Protein AF-A0ABD5X4F7-F1 (afdb_monomer_lite)

Sequence (57 aa):
MSEYTVSGRWQARDGWQTFEKELNAENEDVAVEHVYAEFGSKHGLKRPQVEVEEVAQ

Radius of gyration: 10.88 Å; chains: 1; bounding box: 22×16×28 Å

pLDDT: mean 97.79, std 1.63, range [89.69, 98.75]

InterPro domains:
  IPR023573 Large ribosomal subunit protein eL20 domain [PF01775] (1-56)
  IPR028877 Large ribosomal subunit protein eL20 [MF_00273] (1-55)

Organism: NCBI:txid869890

Structure (mmCIF, N/CA/C/O backbone):
data_AF-A0ABD5X4F7-F1
#
_entry.id   AF-A0ABD5X4F7-F1
#
loop_
_atom_site.group_PDB
_atom_site.id
_atom_site.type_symbol
_atom_site.label_atom_id
_atom_site.label_alt_id
_atom_site.label_comp_id
_atom_site.label_asym_id
_atom_site.label_entity_id
_atom_site.label_seq_id
_atom_site.pdbx_PDB_ins_code
_atom_site.Cartn_x
_atom_site.Cartn_y
_atom_site.Cartn_z
_atom_site.occupancy
_atom_site.B_iso_or_equiv
_atom_site.auth_seq_id
_atom_site.auth_comp_id
_atom_site.auth_asym_id
_atom_site.auth_atom_id
_atom_site.pdbx_PDB_model_num
ATOM 1 N N . MET A 1 1 ? -6.052 6.011 16.656 1.00 89.69 1 MET A N 1
ATOM 2 C CA . MET A 1 1 ? -5.137 5.225 15.812 1.00 89.69 1 MET A CA 1
ATOM 3 C C . MET A 1 1 ? -5.451 3.767 16.032 1.00 89.69 1 MET A C 1
ATOM 5 O O . MET A 1 1 ? -5.656 3.381 17.180 1.00 89.69 1 MET A O 1
ATOM 9 N N . SER A 1 2 ? -5.525 3.029 14.935 1.00 96.75 2 SER A N 1
ATOM 10 C CA . SER A 1 2 ? -5.716 1.581 14.901 1.00 96.75 2 SER A CA 1
ATOM 11 C C . SER A 1 2 ? -4.567 0.961 14.113 1.00 96.75 2 SER A C 1
ATOM 13 O O . SER A 1 2 ? -3.959 1.642 13.282 1.00 96.75 2 SER A O 1
ATOM 15 N N . GLU A 1 3 ? -4.289 -0.307 14.380 1.00 98.31 3 GLU A N 1
ATOM 16 C CA . GLU A 1 3 ? -3.415 -1.121 13.543 1.00 98.31 3 GLU A CA 1
ATOM 17 C C . GLU A 1 3 ? -4.174 -1.553 12.284 1.00 98.31 3 GLU A C 1
ATOM 19 O O . GLU A 1 3 ? -5.382 -1.771 12.339 1.00 98.31 3 GLU A O 1
ATOM 24 N N . TYR A 1 4 ? -3.473 -1.605 11.157 1.00 98.62 4 TYR A N 1
ATOM 25 C CA . TYR A 1 4 ? -3.980 -2.075 9.876 1.00 98.62 4 TYR A CA 1
ATOM 26 C C . TYR A 1 4 ? -2.931 -2.960 9.214 1.00 98.62 4 TYR A C 1
ATOM 28 O O . TYR A 1 4 ? -1.735 -2.662 9.275 1.00 98.62 4 TYR A O 1
ATOM 36 N N . THR A 1 5 ? -3.393 -3.992 8.519 1.00 98.69 5 THR A N 1
ATOM 37 C CA . THR A 1 5 ? -2.598 -4.793 7.590 1.00 98.69 5 THR A CA 1
ATOM 38 C C . THR A 1 5 ? -2.982 -4.409 6.169 1.00 98.69 5 THR A C 1
ATOM 40 O O . THR A 1 5 ? -4.129 -4.580 5.765 1.00 98.69 5 THR A O 1
ATOM 43 N N . VAL A 1 6 ? -2.029 -3.875 5.408 1.00 98.75 6 VAL A N 1
ATOM 44 C CA . VAL A 1 6 ? -2.207 -3.524 3.994 1.00 98.75 6 VAL A CA 1
ATOM 45 C C . VAL A 1 6 ? -1.419 -4.503 3.138 1.00 98.75 6 VAL A C 1
ATOM 47 O O . VAL A 1 6 ? -0.214 -4.673 3.343 1.00 98.75 6 VAL A O 1
ATOM 50 N N . SER A 1 7 ? -2.073 -5.116 2.158 1.00 98.75 7 SER A N 1
ATOM 51 C CA . SER A 1 7 ? -1.447 -6.056 1.231 1.00 98.75 7 SER A CA 1
ATOM 52 C C . SER A 1 7 ? -1.644 -5.628 -0.223 1.00 98.75 7 SER A C 1
ATOM 54 O O . SER A 1 7 ? -2.527 -4.838 -0.573 1.00 98.75 7 SER A O 1
ATOM 56 N N . GLY A 1 8 ? -0.759 -6.111 -1.086 1.00 98.69 8 GLY A N 1
ATOM 57 C CA . GLY A 1 8 ? -0.818 -5.824 -2.510 1.00 98.69 8 GLY A CA 1
ATOM 58 C C . GLY A 1 8 ? 0.470 -6.195 -3.218 1.00 98.69 8 GLY A C 1
ATOM 59 O O . GLY A 1 8 ? 1.179 -7.118 -2.814 1.00 98.69 8 GLY A O 1
ATOM 60 N N . ARG A 1 9 ? 0.804 -5.460 -4.279 1.00 98.62 9 ARG A N 1
ATOM 61 C CA . ARG A 1 9 ? 1.984 -5.719 -5.107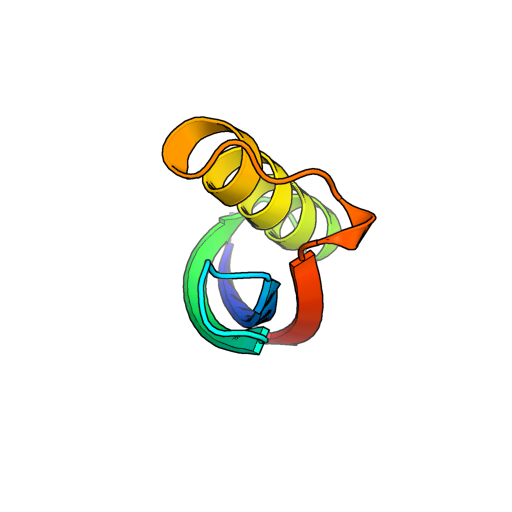 1.00 98.62 9 ARG A CA 1
ATOM 62 C C . ARG A 1 9 ? 2.701 -4.449 -5.543 1.00 98.62 9 ARG A C 1
ATOM 64 O O . ARG A 1 9 ? 2.109 -3.384 -5.667 1.00 98.62 9 ARG A O 1
ATOM 71 N N . TRP A 1 10 ? 3.993 -4.561 -5.819 1.00 98.56 10 TRP A N 1
ATOM 72 C CA . TRP A 1 10 ? 4.832 -3.454 -6.270 1.00 98.56 10 TRP A CA 1
ATOM 73 C C . TRP A 1 10 ? 5.761 -3.878 -7.409 1.00 98.56 10 TRP A C 1
ATOM 75 O O . TRP A 1 10 ? 6.139 -5.045 -7.526 1.00 98.56 10 TRP A O 1
ATOM 85 N N . GLN A 1 11 ? 6.120 -2.930 -8.275 1.00 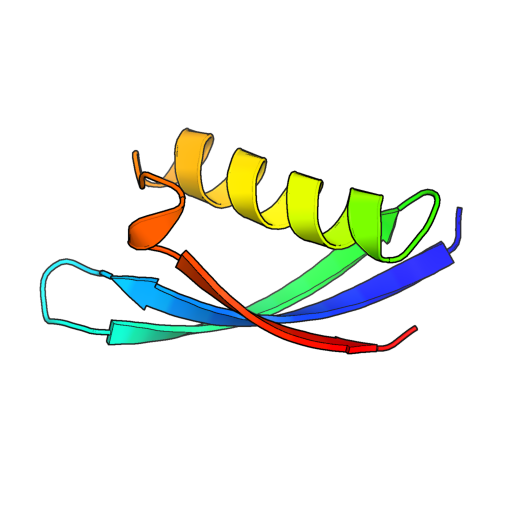97.94 11 GLN A N 1
ATOM 86 C CA . GLN A 1 11 ? 6.970 -3.172 -9.436 1.00 97.94 11 GLN A CA 1
ATOM 87 C C . GLN A 1 11 ? 8.449 -3.141 -9.032 1.00 97.94 11 GLN A C 1
ATOM 89 O O . GLN A 1 11 ? 9.087 -2.087 -8.996 1.00 97.94 11 GLN A O 1
ATOM 94 N N . ALA A 1 12 ? 9.002 -4.314 -8.743 1.00 95.81 12 ALA A N 1
ATOM 95 C CA . ALA A 1 12 ? 10.425 -4.498 -8.517 1.00 95.81 12 ALA A CA 1
ATOM 96 C C . ALA A 1 12 ? 11.200 -4.572 -9.843 1.00 95.81 12 ALA A C 1
ATOM 98 O O . ALA A 1 12 ? 10.637 -4.545 -10.940 1.00 95.81 12 ALA A O 1
ATOM 99 N N . ARG A 1 13 ? 12.528 -4.705 -9.741 1.00 93.12 13 ARG A N 1
ATOM 100 C CA . ARG A 1 13 ? 13.423 -4.824 -10.902 1.00 93.12 13 ARG A CA 1
ATOM 101 C C . ARG A 1 13 ? 13.047 -5.988 -11.827 1.00 93.12 13 ARG A C 1
ATOM 103 O O . ARG A 1 13 ? 13.071 -5.816 -13.040 1.00 93.12 13 ARG A O 1
ATOM 110 N N . ASP A 1 14 ? 12.696 -7.134 -11.249 1.00 94.62 14 ASP A N 1
ATOM 111 C CA . ASP A 1 14 ? 12.441 -8.382 -11.983 1.00 94.62 14 ASP A CA 1
ATOM 112 C C . ASP A 1 14 ? 10.940 -8.668 -12.178 1.00 94.62 14 ASP A C 1
ATOM 114 O O . ASP A 1 14 ? 10.552 -9.779 -12.532 1.00 94.62 14 ASP A O 1
ATOM 118 N N . GLY A 1 15 ? 10.086 -7.661 -11.959 1.00 96.25 15 GLY A N 1
ATOM 119 C CA . GLY A 1 15 ? 8.637 -7.756 -12.134 1.00 96.25 15 GLY A CA 1
ATOM 120 C C . GLY A 1 15 ? 7.848 -7.409 -10.875 1.00 96.25 15 GLY A C 1
ATOM 121 O O . GLY A 1 15 ? 8.372 -6.826 -9.927 1.00 96.25 15 GLY A O 1
ATOM 122 N N . TRP A 1 16 ? 6.561 -7.748 -10.887 1.00 98.00 16 TRP A N 1
ATOM 123 C CA . TRP A 1 16 ? 5.669 -7.518 -9.753 1.00 98.00 16 TRP A CA 1
ATOM 124 C C . TRP A 1 16 ? 5.974 -8.484 -8.606 1.00 98.00 16 TRP A C 1
ATOM 126 O O . TRP A 1 16 ? 6.094 -9.688 -8.824 1.00 98.00 16 TRP A O 1
ATOM 136 N N . GLN A 1 17 ? 6.071 -7.955 -7.388 1.00 98.25 17 GLN A N 1
ATOM 137 C CA . GLN A 1 17 ? 6.230 -8.725 -6.154 1.00 98.25 17 GLN A CA 1
ATOM 138 C C . GLN A 1 17 ? 5.135 -8.351 -5.166 1.00 98.25 17 GLN A C 1
ATOM 140 O O . GLN A 1 17 ? 4.730 -7.192 -5.117 1.00 98.25 17 GLN A O 1
ATOM 145 N N . THR A 1 18 ? 4.671 -9.312 -4.376 1.00 98.44 18 THR A N 1
ATOM 146 C CA . THR A 1 18 ? 3.669 -9.068 -3.338 1.00 98.44 18 THR A CA 1
ATOM 147 C C . THR A 1 18 ? 4.297 -8.445 -2.095 1.00 98.44 18 THR A C 1
ATOM 149 O O . THR A 1 18 ? 5.488 -8.622 -1.826 1.00 98.44 18 THR A O 1
ATOM 152 N N . PHE A 1 19 ? 3.496 -7.722 -1.323 1.00 98.44 19 PHE A N 1
ATOM 153 C CA . PHE A 1 19 ? 3.862 -7.237 -0.000 1.00 98.44 19 PHE A CA 1
ATOM 154 C C . PHE A 1 19 ? 2.691 -7.384 0.970 1.00 98.44 19 PHE A C 1
ATOM 156 O O . PHE A 1 19 ? 1.530 -7.419 0.567 1.00 98.44 19 PHE A O 1
ATOM 163 N N . GLU A 1 20 ? 3.034 -7.410 2.251 1.00 98.56 20 GLU A N 1
ATOM 164 C CA . GLU A 1 20 ? 2.120 -7.255 3.376 1.00 98.56 20 GLU A CA 1
ATOM 165 C C . GLU A 1 20 ? 2.785 -6.309 4.375 1.00 98.56 20 GLU A C 1
ATOM 167 O O . GLU A 1 20 ? 4.006 -6.363 4.582 1.00 98.56 20 GLU A O 1
ATOM 172 N N . LYS A 1 21 ? 2.008 -5.384 4.935 1.00 98.12 21 LYS A N 1
ATOM 173 C CA . LYS A 1 21 ? 2.521 -4.353 5.825 1.00 98.12 21 LYS A 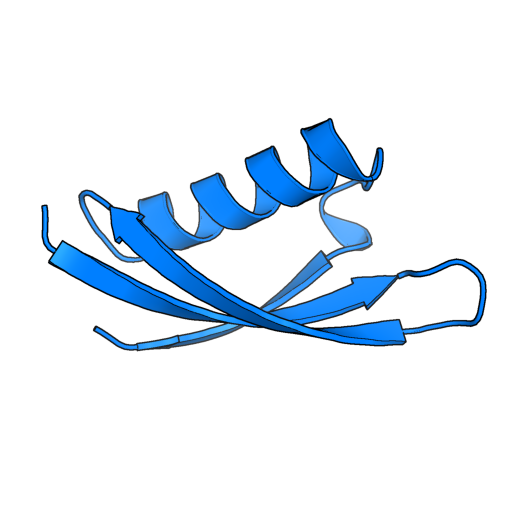CA 1
ATOM 174 C C . LYS A 1 21 ? 1.553 -4.073 6.963 1.00 98.12 21 LYS A C 1
ATOM 176 O O . LYS A 1 21 ? 0.465 -3.559 6.735 1.00 98.12 21 LYS A O 1
ATOM 181 N N . GLU A 1 22 ? 2.020 -4.309 8.180 1.00 98.50 22 GLU A N 1
ATOM 182 C CA . GLU A 1 22 ? 1.371 -3.852 9.407 1.00 98.50 22 GLU A CA 1
ATOM 183 C C . GLU A 1 22 ? 1.820 -2.419 9.733 1.00 98.50 22 GLU A C 1
ATOM 185 O O . GLU A 1 22 ? 3.020 -2.106 9.729 1.00 98.50 22 GLU A O 1
ATOM 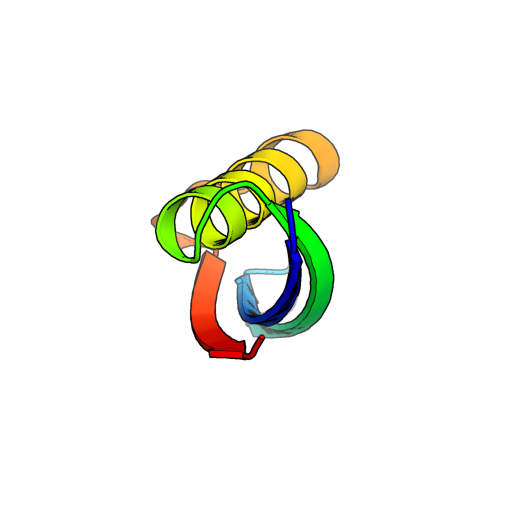190 N N . LEU A 1 23 ? 0.863 -1.525 9.982 1.00 98.06 23 LEU A N 1
ATOM 191 C CA . LEU A 1 23 ? 1.120 -0.135 10.356 1.00 98.06 23 LEU A CA 1
ATOM 192 C C . LEU A 1 23 ? -0.031 0.458 11.172 1.00 98.06 23 LEU A C 1
ATOM 194 O O . LEU A 1 23 ? -1.160 -0.016 11.126 1.00 98.06 23 LEU A O 1
ATOM 198 N N . ASN A 1 24 ? 0.251 1.539 11.899 1.00 98.19 24 ASN A N 1
ATOM 199 C CA . ASN A 1 24 ? -0.778 2.302 12.601 1.00 98.19 24 ASN A CA 1
ATOM 200 C C . ASN A 1 24 ? -1.228 3.500 11.759 1.00 98.19 24 ASN A C 1
ATOM 202 O O . ASN A 1 24 ? -0.387 4.249 11.262 1.00 98.19 24 ASN A O 1
ATOM 206 N N . ALA A 1 25 ? -2.541 3.708 11.652 1.00 98.25 25 ALA A N 1
ATOM 207 C CA . ALA A 1 25 ? -3.135 4.820 10.912 1.00 98.25 25 ALA A CA 1
ATOM 208 C C . ALA A 1 25 ? -4.392 5.373 11.605 1.00 98.25 25 ALA A C 1
ATOM 210 O O . ALA A 1 25 ? -4.944 4.783 12.542 1.00 98.25 25 ALA A O 1
ATOM 211 N N . GLU A 1 26 ? -4.845 6.547 11.161 1.00 98.38 26 GLU A N 1
ATOM 212 C CA . GLU A 1 26 ? -6.098 7.150 11.633 1.00 98.38 26 GLU A CA 1
ATOM 213 C C . GLU A 1 26 ? -7.337 6.464 11.041 1.00 98.38 26 GLU A C 1
ATOM 215 O O . GLU A 1 26 ? -8.353 6.354 11.723 1.00 98.38 26 GLU A O 1
ATOM 220 N N . ASN A 1 27 ? -7.238 5.986 9.800 1.00 98.25 27 ASN A N 1
ATOM 221 C CA . ASN A 1 27 ? -8.260 5.247 9.059 1.00 98.25 27 ASN A CA 1
ATOM 222 C C . ASN A 1 27 ? -7.605 4.462 7.899 1.00 98.25 27 ASN A C 1
ATOM 224 O O . ASN A 1 27 ? -6.396 4.580 7.680 1.00 98.25 27 ASN A O 1
ATOM 228 N N . GLU A 1 28 ? -8.406 3.689 7.162 1.00 98.19 28 GLU A N 1
ATOM 229 C CA . GLU A 1 28 ? -7.981 2.895 5.999 1.00 98.19 28 GLU A CA 1
ATOM 230 C C . GLU A 1 28 ? -7.309 3.741 4.899 1.00 98.19 28 GLU A C 1
ATOM 232 O O . GLU A 1 28 ? -6.224 3.391 4.436 1.00 98.19 28 GLU A O 1
ATOM 237 N N . ASP A 1 29 ? -7.873 4.899 4.539 1.00 98.50 29 ASP A N 1
ATOM 238 C CA . ASP A 1 29 ? -7.292 5.781 3.513 1.00 98.50 29 ASP A CA 1
ATOM 239 C C . ASP A 1 29 ? -5.885 6.260 3.908 1.00 98.50 29 ASP A C 1
ATOM 241 O O . ASP A 1 29 ? -4.953 6.269 3.101 1.00 98.50 29 ASP A O 1
ATOM 245 N N . VAL A 1 30 ? -5.699 6.624 5.181 1.00 98.62 30 VAL A N 1
ATOM 246 C CA . VAL A 1 30 ? -4.396 7.036 5.720 1.00 98.62 30 VAL A CA 1
ATOM 247 C C . VAL A 1 30 ? -3.417 5.857 5.750 1.00 98.62 30 VAL A C 1
ATOM 249 O O . VAL A 1 30 ? -2.226 6.055 5.503 1.00 98.62 30 VAL A O 1
ATOM 252 N N . ALA A 1 31 ? -3.890 4.628 5.983 1.00 98.69 31 ALA A N 1
ATOM 253 C CA . ALA A 1 31 ? -3.050 3.434 5.910 1.00 98.69 31 ALA A CA 1
ATOM 254 C C . ALA A 1 31 ? -2.497 3.210 4.492 1.00 98.69 31 ALA A C 1
ATOM 256 O O . ALA A 1 31 ? -1.297 2.984 4.315 1.00 98.69 31 ALA A O 1
ATOM 257 N N . VAL A 1 32 ? -3.345 3.367 3.474 1.00 98.69 32 VAL A N 1
ATOM 258 C CA . VAL A 1 32 ? -2.950 3.300 2.059 1.00 98.69 32 VAL A CA 1
ATOM 259 C C . VAL A 1 32 ? -1.937 4.395 1.705 1.00 98.69 32 VAL A C 1
ATOM 261 O O . VAL A 1 32 ? -0.927 4.135 1.045 1.00 98.69 32 VAL A O 1
ATOM 264 N N . GLU A 1 33 ? -2.152 5.623 2.175 1.00 98.69 33 GLU A N 1
ATOM 265 C CA . GLU A 1 33 ? -1.222 6.731 1.936 1.00 98.69 33 GLU A CA 1
ATOM 266 C C . GLU A 1 33 ? 0.150 6.502 2.592 1.00 98.69 33 GLU A C 1
ATOM 268 O O . GLU A 1 33 ? 1.181 6.817 1.986 1.00 98.69 33 GLU A O 1
ATOM 273 N N . HIS A 1 34 ? 0.196 5.884 3.778 1.00 98.50 34 HIS A N 1
ATOM 274 C CA . HIS A 1 34 ? 1.455 5.462 4.394 1.00 98.50 34 HIS A CA 1
ATOM 275 C C . HIS A 1 34 ? 2.213 4.455 3.526 1.00 98.50 34 HIS A C 1
ATOM 277 O O . HIS A 1 34 ? 3.425 4.609 3.351 1.00 98.50 34 HIS A O 1
ATOM 283 N N . VAL A 1 35 ? 1.519 3.479 2.932 1.00 98.69 35 VAL A N 1
ATOM 284 C CA . VAL A 1 35 ? 2.127 2.520 1.997 1.00 98.69 35 VAL A CA 1
ATOM 285 C C . VAL A 1 35 ? 2.732 3.248 0.797 1.00 98.69 35 VAL A C 1
ATOM 287 O O . VAL A 1 35 ? 3.918 3.070 0.509 1.00 98.69 35 VAL A O 1
ATOM 290 N N . TYR A 1 36 ? 1.986 4.135 0.131 1.00 98.69 36 TYR A N 1
ATOM 291 C CA . TYR A 1 36 ? 2.527 4.888 -1.006 1.00 98.69 36 TYR A CA 1
ATOM 292 C C . TYR A 1 36 ? 3.745 5.742 -0.629 1.00 98.69 36 TYR A C 1
ATOM 294 O O . TYR A 1 36 ? 4.720 5.793 -1.384 1.00 98.69 36 TYR A O 1
ATOM 302 N N . ALA A 1 37 ? 3.721 6.397 0.534 1.00 98.62 37 ALA A N 1
ATOM 303 C CA . ALA A 1 37 ? 4.841 7.199 1.017 1.00 98.62 37 ALA A CA 1
ATOM 304 C C . ALA A 1 37 ? 6.073 6.341 1.360 1.00 98.62 37 ALA A C 1
ATOM 306 O O . ALA A 1 37 ? 7.204 6.712 1.024 1.00 98.62 37 ALA A O 1
ATOM 307 N N . GLU A 1 38 ? 5.885 5.181 1.994 1.00 98.25 38 GLU A N 1
ATOM 308 C CA . GLU A 1 38 ? 6.975 4.265 2.341 1.00 98.25 38 GLU A CA 1
ATOM 309 C C . GLU A 1 38 ? 7.639 3.697 1.081 1.00 98.25 38 GLU A C 1
ATOM 311 O O . GLU A 1 38 ? 8.861 3.784 0.936 1.00 98.25 38 GLU A O 1
ATOM 316 N N . PHE A 1 39 ? 6.853 3.188 0.129 1.00 98.31 39 PHE A N 1
ATOM 317 C CA . PHE A 1 39 ? 7.390 2.652 -1.123 1.00 98.31 39 PHE A CA 1
ATOM 318 C C . PHE A 1 39 ? 8.037 3.737 -1.994 1.00 98.31 39 PHE A C 1
ATOM 320 O O . PHE A 1 39 ? 9.098 3.511 -2.583 1.00 98.31 39 PHE A O 1
ATOM 327 N N . GLY A 1 40 ? 7.461 4.941 -2.028 1.00 98.25 40 GLY A N 1
ATOM 328 C CA . GLY A 1 40 ? 8.063 6.084 -2.711 1.00 98.25 40 GLY A CA 1
ATOM 329 C C . GLY A 1 40 ? 9.406 6.497 -2.103 1.00 98.25 40 GLY A C 1
ATOM 330 O O . GLY A 1 40 ? 10.373 6.704 -2.833 1.00 98.25 40 GLY A O 1
ATOM 331 N N . SER A 1 41 ? 9.501 6.570 -0.773 1.00 98.19 41 SER A N 1
ATOM 332 C CA . SER A 1 41 ? 10.720 7.014 -0.079 1.00 98.19 41 SER A CA 1
ATOM 333 C C . SER A 1 41 ? 11.840 5.972 -0.068 1.00 98.19 41 SER A C 1
ATOM 335 O O . SER A 1 41 ? 13.001 6.329 -0.266 1.00 98.19 41 SER A O 1
ATOM 337 N N . LYS A 1 42 ? 11.520 4.690 0.141 1.00 96.56 42 LYS A N 1
ATOM 338 C CA . LYS A 1 42 ? 12.522 3.616 0.245 1.00 96.56 42 LYS A CA 1
ATOM 339 C C . LYS A 1 42 ? 12.945 3.043 -1.101 1.00 96.56 42 LYS A C 1
ATOM 341 O O . LYS A 1 42 ? 14.098 2.646 -1.255 1.00 96.56 42 LYS A O 1
ATOM 346 N N . HIS A 1 43 ? 12.023 2.980 -2.059 1.00 95.88 43 HIS A N 1
ATOM 347 C CA . HIS A 1 43 ? 12.233 2.278 -3.326 1.00 95.88 43 HIS A CA 1
ATOM 348 C C . HIS A 1 43 ? 12.140 3.197 -4.551 1.00 95.88 43 HIS A C 1
ATOM 350 O O . HIS A 1 43 ? 12.398 2.746 -5.665 1.00 95.88 43 HIS A O 1
ATOM 356 N N . GLY A 1 44 ? 11.806 4.482 -4.372 1.00 97.31 44 GLY A N 1
ATOM 357 C CA . GLY A 1 44 ? 11.681 5.438 -5.476 1.00 97.31 44 GLY A CA 1
ATOM 358 C C . GLY A 1 44 ? 10.496 5.151 -6.402 1.00 97.31 44 GLY A C 1
ATOM 359 O O . GLY A 1 44 ? 10.499 5.587 -7.554 1.00 97.31 44 GLY A O 1
ATOM 360 N N . LEU A 1 45 ? 9.503 4.392 -5.928 1.00 98.00 45 LEU A N 1
ATOM 361 C CA . LEU A 1 45 ? 8.356 3.981 -6.732 1.00 98.00 45 LEU A CA 1
ATOM 362 C C . LEU A 1 45 ? 7.330 5.105 -6.862 1.00 98.00 45 LEU A C 1
ATOM 364 O O . LEU A 1 45 ? 7.042 5.841 -5.919 1.00 98.00 45 LEU A O 1
ATOM 368 N N . LYS A 1 46 ? 6.734 5.212 -8.048 1.00 98.00 46 LYS A N 1
ATOM 369 C CA . LYS A 1 46 ? 5.566 6.069 -8.288 1.00 98.00 46 LYS A CA 1
ATOM 370 C C . LYS A 1 46 ? 4.291 5.318 -7.906 1.00 98.00 46 LYS A C 1
ATOM 372 O O . LYS A 1 46 ? 4.266 4.096 -7.977 1.00 98.00 46 LYS A O 1
ATOM 377 N N . ARG A 1 47 ? 3.202 6.041 -7.608 1.00 97.88 47 ARG A N 1
ATOM 378 C CA . ARG A 1 47 ? 1.902 5.428 -7.258 1.00 97.88 47 ARG A CA 1
ATOM 379 C C . ARG A 1 47 ? 1.448 4.327 -8.233 1.00 97.88 47 ARG A C 1
ATOM 381 O O . ARG A 1 47 ? 1.092 3.272 -7.747 1.00 97.88 47 ARG A O 1
ATOM 388 N N . PRO A 1 48 ? 1.548 4.470 -9.573 1.00 98.12 48 PRO A N 1
ATOM 389 C CA . PRO A 1 48 ? 1.143 3.394 -10.492 1.00 98.12 48 PRO A CA 1
ATOM 390 C C . PRO A 1 48 ? 2.013 2.126 -10.445 1.00 98.12 48 PRO A C 1
ATOM 392 O O . PRO A 1 48 ? 1.694 1.145 -11.103 1.00 98.12 48 PRO A O 1
ATOM 395 N N . GLN A 1 49 ? 3.145 2.160 -9.740 1.00 98.44 49 GLN A N 1
ATOM 396 C CA . GLN A 1 49 ? 4.067 1.035 -9.564 1.00 98.44 49 GLN A CA 1
ATOM 397 C C . GLN A 1 49 ? 3.833 0.303 -8.234 1.00 98.44 49 GLN A C 1
ATOM 399 O O . GLN A 1 49 ? 4.625 -0.562 -7.866 1.00 98.44 49 GLN A O 1
ATOM 404 N N . VAL A 1 50 ? 2.781 0.675 -7.505 1.00 98.69 50 VAL A N 1
ATOM 405 C CA . VAL A 1 50 ? 2.324 0.049 -6.267 1.00 98.69 50 VAL A CA 1
ATOM 406 C C . VAL A 1 50 ? 0.813 -0.108 -6.393 1.00 98.69 50 VAL A C 1
ATOM 408 O O . VAL A 1 50 ? 0.102 0.863 -6.623 1.00 98.69 50 VAL A O 1
ATOM 411 N N . GLU A 1 51 ? 0.318 -1.327 -6.265 1.00 98.62 51 GLU A N 1
ATOM 412 C CA . GLU A 1 51 ? -1.108 -1.627 -6.264 1.00 98.62 51 GLU A CA 1
ATOM 413 C C . GLU A 1 51 ? -1.470 -2.185 -4.891 1.00 98.62 51 GLU A C 1
ATOM 415 O O . GLU A 1 51 ? -0.889 -3.179 -4.456 1.00 98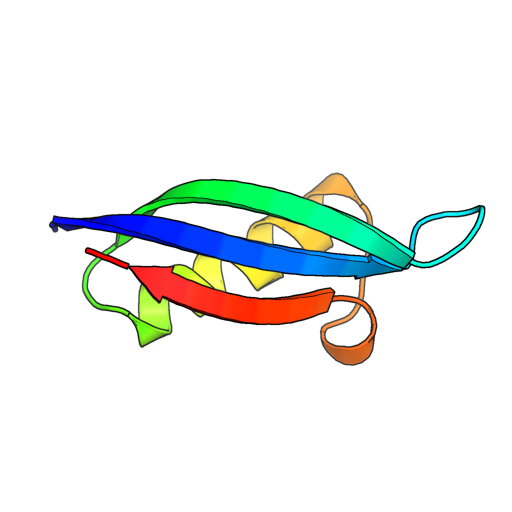.62 51 GLU A O 1
ATOM 420 N N . VAL A 1 52 ? -2.399 -1.521 -4.204 1.00 98.50 52 VAL A N 1
ATOM 421 C CA . VAL A 1 52 ? -2.991 -2.023 -2.960 1.00 98.50 52 VAL A CA 1
ATOM 422 C C . VAL A 1 52 ? -4.194 -2.886 -3.322 1.00 98.50 52 VAL A C 1
ATOM 424 O O . VAL A 1 52 ? -5.038 -2.456 -4.109 1.00 98.50 52 VAL A O 1
ATOM 427 N N . GLU A 1 53 ? -4.248 -4.094 -2.770 1.00 98.50 53 GLU A N 1
ATOM 428 C CA . GLU A 1 53 ? -5.292 -5.084 -3.052 1.00 98.50 53 GLU A CA 1
ATOM 429 C C . GLU A 1 53 ? -6.272 -5.223 -1.878 1.00 98.50 53 GLU A C 1
ATOM 431 O O . GLU A 1 53 ? -7.477 -5.319 -2.109 1.00 98.50 53 GLU A O 1
ATOM 436 N N . GLU A 1 54 ? -5.785 -5.176 -0.635 1.00 98.44 54 GLU A N 1
ATOM 437 C CA . GLU A 1 54 ? -6.610 -5.308 0.570 1.00 98.44 54 GLU A CA 1
ATOM 438 C C . GLU A 1 54 ? -6.085 -4.430 1.714 1.00 98.44 54 GLU A C 1
ATOM 440 O O . GLU A 1 54 ? -4.876 -4.217 1.864 1.00 98.44 54 GLU A O 1
ATOM 445 N N . VAL A 1 55 ? -7.017 -3.944 2.538 1.00 98.56 55 VAL A N 1
ATOM 446 C CA . VAL A 1 55 ? -6.734 -3.338 3.840 1.00 98.56 55 VAL A CA 1
ATOM 447 C C . VAL A 1 55 ? -7.618 -3.999 4.896 1.00 98.56 55 VAL A C 1
ATOM 449 O O . VAL A 1 55 ? -8.842 -3.980 4.793 1.00 98.56 55 VAL A O 1
ATOM 452 N N . ALA A 1 56 ? -6.992 -4.572 5.920 1.00 97.94 56 ALA A N 1
ATOM 453 C CA . ALA A 1 56 ? -7.6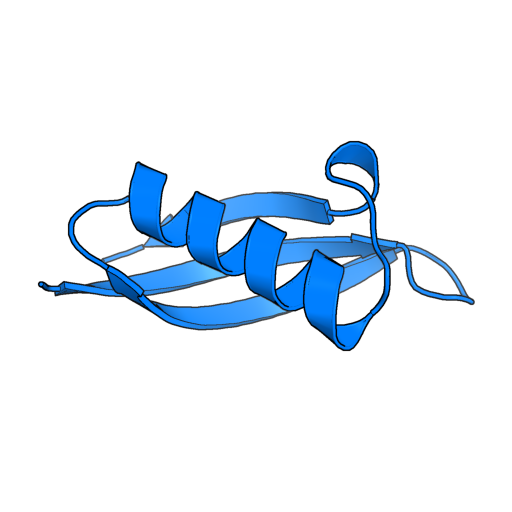52 -5.175 7.075 1.00 97.94 56 ALA A CA 1
ATOM 454 C C . ALA A 1 56 ? -7.295 -4.403 8.354 1.00 97.94 56 ALA A C 1
ATOM 456 O O . ALA A 1 56 ? -6.178 -3.902 8.473 1.00 97.94 56 ALA A O 1
ATOM 457 N N . GLN A 1 57 ? -8.235 -4.306 9.298 1.00 93.31 57 GLN A N 1
ATOM 458 C CA . GLN A 1 57 ? -8.060 -3.679 10.618 1.00 93.31 57 GLN A CA 1
ATOM 459 C C . GLN A 1 57 ? -8.059 -4.735 11.724 1.00 93.31 57 GLN A C 1
ATOM 461 O O . GLN A 1 57 ? -8.904 -5.656 11.641 1.00 93.31 57 GLN A O 1
#

Foldseek 3Di:
DDKKKWKFWFQDPVGIDIDIDIDDDPDPVRVVVVVQVVCCVPPVDDPVRTDIDDMDD

Secondary structure (DSSP, 8-state):
-EEEEEEEEEEETTEEEEEEEEEEESSHHHHHHHHHHHHHHHH---GGGEEEEEEE-